Protein AF-A0A7V5XC71-F1 (afdb_monomer)

Foldseek 3Di:
DPAQEAEDEDPDDDPVVVVQVVCVVVVHHYDHDPDPVVVVPHDDD

Sequence (45 aa):
MSDRGVAIIDAGGANIASLRFALARLGHDAELTTDPDSIRTASHV

Solvent-accessible surface area (backbone atoms only — not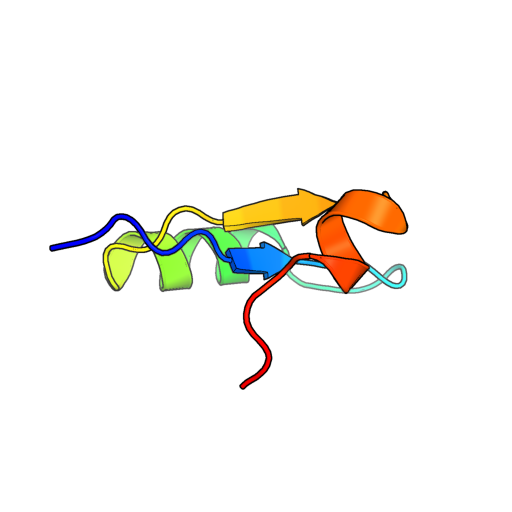 comparable to full-atom values): 3035 Å² total; per-residue (Å²): 129,84,84,59,72,38,84,40,70,78,90,83,85,70,66,59,71,62,51,44,52,54,37,46,75,74,73,27,56,63,48,81,49,84,53,68,65,64,62,70,69,49,85,84,131

Structure (mmCIF, N/CA/C/O backbone):
data_AF-A0A7V5XC71-F1
#
_entry.id   AF-A0A7V5XC71-F1
#
loop_
_atom_site.group_PDB
_atom_site.id
_atom_site.type_symbol
_atom_site.label_atom_id
_atom_site.label_alt_id
_atom_site.l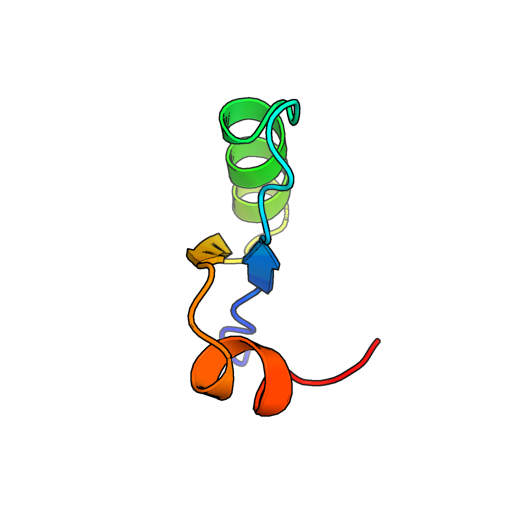abel_comp_id
_atom_site.label_asym_id
_atom_site.label_entity_id
_atom_site.label_seq_id
_atom_site.pdbx_PDB_ins_code
_atom_site.Cartn_x
_atom_site.Cartn_y
_atom_site.Cartn_z
_atom_site.occupancy
_atom_site.B_iso_or_equiv
_atom_site.auth_seq_id
_atom_site.auth_comp_id
_atom_site.auth_asym_id
_atom_site.auth_atom_id
_atom_site.pdbx_PDB_model_num
ATOM 1 N N . MET A 1 1 ? -13.681 1.214 13.722 1.00 45.97 1 MET A N 1
ATOM 2 C CA . MET A 1 1 ? -13.170 1.540 12.376 1.00 45.97 1 MET A CA 1
ATOM 3 C C . MET A 1 1 ? -12.574 0.265 11.837 1.00 45.97 1 MET A C 1
ATOM 5 O O . MET A 1 1 ? -11.658 -0.237 12.470 1.00 45.97 1 MET A O 1
ATOM 9 N N . SER A 1 2 ? -13.162 -0.324 10.797 1.00 52.16 2 SER A N 1
ATOM 10 C CA . SER A 1 2 ? -12.603 -1.537 10.197 1.00 52.16 2 SER A CA 1
ATOM 11 C C . SER A 1 2 ? -11.212 -1.212 9.671 1.00 52.16 2 SER A C 1
ATOM 13 O O . SER A 1 2 ? -11.063 -0.260 8.906 1.00 52.16 2 SER A O 1
ATOM 15 N N . ASP A 1 3 ? -10.222 -1.959 10.142 1.00 57.91 3 ASP A N 1
ATOM 16 C CA . ASP A 1 3 ? -8.838 -1.859 9.706 1.00 57.91 3 ASP A CA 1
ATOM 17 C C . ASP A 1 3 ? -8.790 -2.187 8.210 1.00 57.91 3 ASP A C 1
ATOM 19 O O . ASP A 1 3 ? -9.075 -3.312 7.792 1.00 57.91 3 ASP A O 1
ATOM 23 N N . ARG A 1 4 ? -8.613 -1.159 7.378 1.00 69.56 4 ARG A N 1
ATOM 24 C CA . ARG A 1 4 ? -8.704 -1.284 5.921 1.00 69.56 4 ARG A CA 1
ATOM 25 C C . ARG A 1 4 ? -7.282 -1.300 5.389 1.00 69.56 4 ARG A C 1
ATOM 27 O O . ARG A 1 4 ? -6.712 -0.237 5.141 1.00 69.56 4 ARG A O 1
ATOM 34 N N . GLY A 1 5 ? -6.730 -2.508 5.307 1.00 83.62 5 GLY A N 1
ATOM 35 C CA . GLY A 1 5 ? -5.385 -2.763 4.806 1.00 83.62 5 GLY A CA 1
ATOM 36 C C . GLY A 1 5 ? -5.228 -2.313 3.354 1.00 83.62 5 GLY A C 1
ATOM 37 O O . GLY A 1 5 ? -6.130 -2.494 2.531 1.00 83.62 5 GLY A O 1
ATOM 38 N N . VAL A 1 6 ? -4.088 -1.699 3.051 1.00 91.44 6 VAL A N 1
ATOM 39 C CA . VAL A 1 6 ? -3.727 -1.201 1.721 1.00 91.44 6 VAL A CA 1
ATOM 40 C C . VAL A 1 6 ? -2.655 -2.105 1.128 1.00 91.44 6 VAL A C 1
ATOM 42 O O . VAL A 1 6 ? -1.567 -2.223 1.682 1.00 91.44 6 VAL A O 1
ATOM 45 N N . ALA A 1 7 ? -2.932 -2.706 -0.026 1.00 92.69 7 ALA A N 1
ATOM 46 C CA . ALA A 1 7 ? -1.914 -3.409 -0.795 1.00 92.69 7 ALA A CA 1
ATOM 47 C C . ALA A 1 7 ? -1.097 -2.402 -1.623 1.00 92.69 7 ALA A C 1
ATOM 49 O O . ALA A 1 7 ? -1.641 -1.635 -2.418 1.00 92.69 7 ALA A O 1
ATOM 50 N N . ILE A 1 8 ? 0.218 -2.413 -1.443 1.00 92.38 8 ILE A N 1
ATOM 51 C CA . ILE A 1 8 ? 1.195 -1.697 -2.259 1.00 92.38 8 ILE A CA 1
ATOM 52 C C . ILE A 1 8 ? 1.849 -2.715 -3.187 1.00 92.38 8 ILE A C 1
ATOM 54 O O . ILE A 1 8 ? 2.403 -3.710 -2.726 1.00 92.38 8 ILE A O 1
ATOM 58 N N . ILE A 1 9 ? 1.836 -2.431 -4.485 1.00 92.19 9 ILE A N 1
ATOM 59 C CA . ILE A 1 9 ? 2.514 -3.233 -5.505 1.00 92.19 9 ILE A CA 1
ATOM 60 C C . ILE A 1 9 ? 3.723 -2.427 -5.980 1.00 92.19 9 ILE A C 1
ATOM 62 O O . ILE A 1 9 ? 3.556 -1.333 -6.521 1.00 92.19 9 ILE A O 1
ATOM 66 N N . ASP A 1 10 ? 4.937 -2.933 -5.761 1.00 87.12 10 ASP A N 1
ATOM 67 C CA . ASP A 1 10 ? 6.152 -2.295 -6.282 1.00 87.12 10 ASP A CA 1
ATOM 68 C C . ASP A 1 10 ? 6.483 -2.827 -7.680 1.00 87.12 10 ASP A C 1
ATOM 70 O O . ASP A 1 10 ? 6.638 -4.029 -7.883 1.00 87.12 10 ASP A O 1
ATOM 74 N N . ALA A 1 11 ? 6.609 -1.910 -8.638 1.00 82.88 11 ALA A N 1
ATOM 75 C CA . ALA A 1 11 ? 6.996 -2.190 -10.019 1.00 82.88 11 ALA A CA 1
ATOM 76 C C . ALA A 1 11 ? 8.485 -1.892 -10.304 1.00 82.88 11 ALA A C 1
ATOM 78 O O . ALA A 1 11 ? 8.891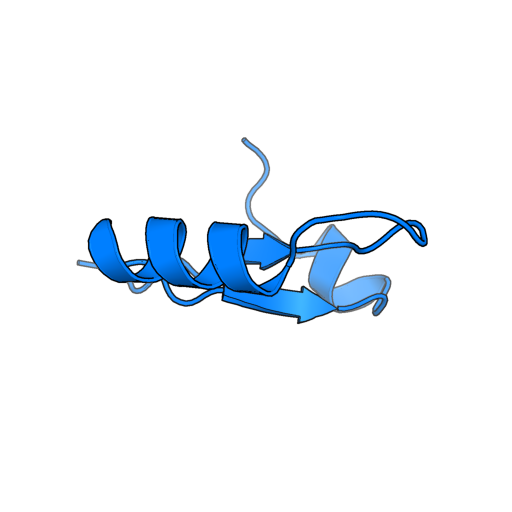 -1.869 -11.466 1.00 82.88 11 ALA A O 1
ATOM 79 N N . GLY A 1 12 ? 9.303 -1.666 -9.267 1.00 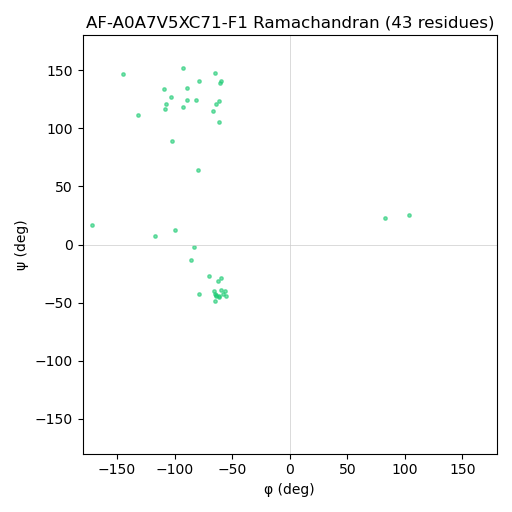75.88 12 GLY A N 1
ATOM 80 C CA . GLY A 1 12 ? 10.763 -1.547 -9.369 1.00 75.88 12 GLY A CA 1
ATOM 81 C C . GLY A 1 12 ? 11.314 -0.120 -9.295 1.00 75.88 12 GLY A C 1
ATOM 82 O O . GLY A 1 12 ? 12.387 0.143 -9.834 1.00 75.88 12 GLY A O 1
ATOM 83 N N . GLY A 1 13 ? 10.607 0.816 -8.652 1.00 73.62 13 GLY A N 1
ATOM 84 C CA . GLY A 1 13 ? 11.058 2.217 -8.601 1.00 73.62 13 GLY A CA 1
ATOM 85 C C . GLY A 1 13 ? 10.280 3.152 -7.678 1.00 73.62 13 GLY A C 1
ATOM 86 O O . GLY A 1 13 ? 10.363 4.369 -7.838 1.00 73.62 13 GLY A O 1
ATOM 87 N N . ALA A 1 14 ? 9.492 2.620 -6.743 1.00 77.69 14 ALA A N 1
ATOM 88 C CA . ALA A 1 14 ? 8.644 3.437 -5.883 1.00 77.69 14 ALA A CA 1
ATOM 89 C C . ALA A 1 14 ? 9.319 3.821 -4.554 1.00 77.69 14 ALA A C 1
ATOM 91 O O . ALA A 1 14 ? 10.113 3.080 -3.976 1.00 77.69 14 ALA A O 1
ATOM 92 N N . ASN A 1 15 ? 8.913 4.965 -3.998 1.00 89.44 15 ASN A N 1
ATOM 93 C CA . ASN A 1 15 ? 9.306 5.411 -2.658 1.00 89.44 15 ASN A CA 1
ATOM 94 C C . ASN A 1 15 ? 8.464 4.699 -1.580 1.00 89.44 15 ASN A C 1
ATOM 96 O O . ASN A 1 15 ? 7.688 5.335 -0.860 1.00 89.44 15 ASN A O 1
ATOM 100 N N . ILE A 1 16 ? 8.592 3.371 -1.477 1.00 92.38 16 ILE A N 1
ATOM 101 C CA . ILE A 1 16 ? 7.735 2.518 -0.628 1.00 92.38 16 ILE A CA 1
ATOM 102 C C . ILE A 1 16 ? 7.738 2.963 0.837 1.00 92.38 16 ILE A C 1
ATOM 104 O O . ILE A 1 16 ? 6.689 2.997 1.478 1.00 92.38 16 ILE A O 1
ATOM 108 N N . ALA A 1 17 ? 8.897 3.365 1.359 1.00 92.12 17 ALA A N 1
ATOM 109 C CA . ALA A 1 17 ? 9.007 3.857 2.729 1.00 92.12 17 ALA A CA 1
ATOM 110 C C . ALA A 1 17 ? 8.151 5.115 2.965 1.00 92.12 17 ALA A C 1
ATOM 112 O O . ALA A 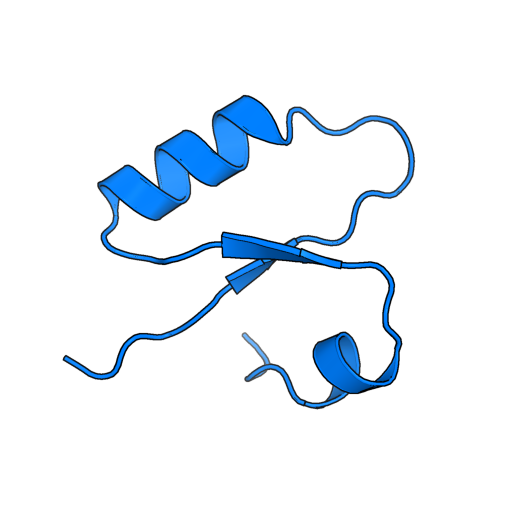1 17 ? 7.428 5.193 3.958 1.00 92.12 17 ALA A O 1
ATOM 113 N N . SER A 1 18 ? 8.180 6.074 2.034 1.00 93.75 18 SER A N 1
ATOM 114 C CA . SER A 1 18 ? 7.373 7.297 2.115 1.00 93.75 18 SER A CA 1
ATOM 115 C C . SER A 1 18 ? 5.878 6.999 2.018 1.00 93.75 18 SER A C 1
ATOM 117 O O . SER A 1 18 ? 5.089 7.589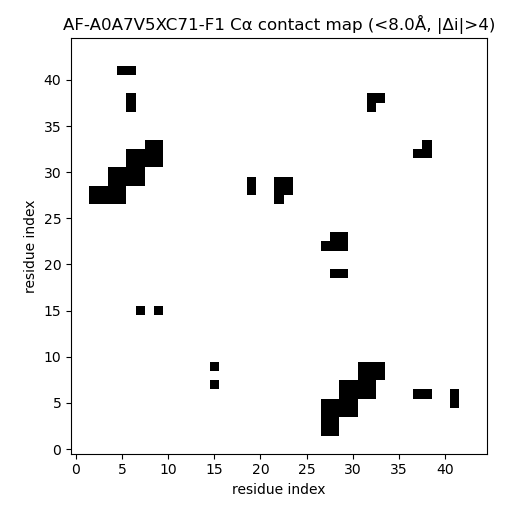 2.755 1.00 93.75 18 SER A O 1
ATOM 119 N N . LEU A 1 19 ? 5.489 6.062 1.150 1.00 92.69 19 LEU A N 1
ATOM 120 C CA . LEU A 1 19 ? 4.094 5.656 0.989 1.00 92.69 19 LEU A CA 1
ATOM 121 C C . LEU A 1 19 ? 3.553 4.980 2.255 1.00 92.69 19 LEU A C 1
ATOM 123 O O . LEU A 1 19 ? 2.512 5.387 2.767 1.00 92.69 19 LEU A O 1
ATOM 127 N N . ARG A 1 20 ? 4.290 4.010 2.810 1.00 92.81 20 ARG A N 1
ATOM 128 C CA . ARG A 1 20 ? 3.932 3.359 4.079 1.00 92.81 20 ARG A CA 1
ATOM 129 C C . ARG A 1 20 ? 3.809 4.364 5.220 1.00 92.81 20 ARG A C 1
ATOM 131 O O . ARG A 1 20 ? 2.851 4.306 5.983 1.00 92.81 20 ARG A O 1
ATOM 138 N N . PHE A 1 21 ? 4.738 5.317 5.308 1.00 93.62 21 PHE A N 1
ATOM 139 C CA . PHE A 1 21 ? 4.687 6.372 6.319 1.00 93.62 21 PHE A CA 1
ATOM 140 C C . PHE A 1 21 ? 3.427 7.243 6.192 1.00 93.62 21 PHE A C 1
ATOM 142 O O . PHE A 1 21 ? 2.757 7.516 7.190 1.00 93.62 21 PHE A O 1
ATOM 149 N N . ALA A 1 22 ? 3.079 7.661 4.972 1.00 94.56 22 ALA A N 1
ATOM 150 C CA . ALA A 1 22 ? 1.881 8.458 4.723 1.00 94.56 22 ALA A CA 1
ATOM 151 C C . ALA A 1 22 ? 0.593 7.688 5.063 1.00 94.56 22 ALA A C 1
ATOM 153 O O . ALA A 1 22 ? -0.291 8.239 5.716 1.00 94.56 22 ALA A O 1
ATOM 154 N N . LEU A 1 23 ? 0.504 6.412 4.680 1.00 93.12 23 LEU A N 1
ATOM 155 C CA . LEU A 1 23 ? -0.651 5.558 4.975 1.00 93.12 23 LEU A CA 1
ATOM 156 C C . LEU A 1 23 ? -0.815 5.320 6.482 1.00 93.12 23 LEU A C 1
ATOM 158 O O . LEU A 1 23 ? -1.911 5.512 7.010 1.00 93.12 23 LEU A O 1
ATOM 162 N N . ALA A 1 24 ? 0.280 5.059 7.200 1.00 92.81 24 ALA A N 1
ATOM 163 C CA . ALA A 1 24 ? 0.258 4.935 8.656 1.00 92.81 24 ALA A CA 1
ATOM 164 C C . ALA A 1 24 ? -0.234 6.225 9.341 1.00 92.81 24 ALA A C 1
ATOM 166 O O . ALA A 1 24 ? -1.018 6.172 10.288 1.00 92.81 24 ALA A O 1
ATOM 167 N N . ARG A 1 25 ? 0.161 7.406 8.837 1.00 94.75 25 ARG A N 1
ATOM 168 C CA . ARG A 1 25 ? -0.316 8.713 9.336 1.00 94.75 25 ARG A CA 1
ATOM 169 C C . ARG A 1 25 ? -1.828 8.894 9.150 1.00 94.75 25 ARG A C 1
ATOM 171 O O . ARG A 1 25 ? -2.453 9.580 9.957 1.00 94.75 25 ARG A O 1
ATOM 178 N N . LEU A 1 26 ? -2.391 8.296 8.102 1.00 93.25 26 LEU A N 1
ATOM 179 C CA . LEU A 1 26 ? -3.827 8.282 7.814 1.00 93.25 26 LEU A CA 1
ATOM 180 C C . LEU A 1 26 ? -4.581 7.181 8.580 1.00 93.25 26 LEU A C 1
ATOM 182 O O . LEU A 1 26 ? -5.803 7.117 8.488 1.00 93.25 26 LEU A O 1
ATOM 186 N N . GLY A 1 27 ? -3.878 6.349 9.357 1.00 93.06 27 GLY A N 1
ATOM 187 C CA . GLY A 1 27 ? -4.471 5.259 10.132 1.00 93.06 27 GLY A CA 1
ATOM 188 C C . GLY A 1 27 ? -4.714 3.982 9.327 1.00 93.06 27 GLY A C 1
ATOM 189 O O . GLY A 1 27 ? -5.575 3.196 9.710 1.00 93.06 27 GLY A O 1
ATOM 190 N N . HIS A 1 28 ? -3.984 3.787 8.226 1.00 91.81 28 HIS A N 1
ATOM 191 C CA . HIS A 1 28 ? -4.038 2.579 7.406 1.00 91.81 28 HIS A CA 1
ATOM 192 C C . HIS A 1 28 ? -2.758 1.759 7.549 1.00 91.81 28 HIS A C 1
ATOM 194 O O . HIS A 1 28 ? -1.658 2.302 7.421 1.00 91.81 28 HIS A O 1
ATOM 200 N N . ASP A 1 29 ? -2.907 0.450 7.743 1.00 89.44 29 ASP A N 1
ATOM 201 C CA . ASP A 1 29 ? -1.805 -0.490 7.557 1.00 89.44 29 ASP A CA 1
ATOM 202 C C . ASP A 1 29 ? -1.600 -0.782 6.066 1.00 89.44 29 ASP A C 1
ATOM 204 O O . ASP A 1 29 ? -2.560 -0.864 5.293 1.00 89.44 29 ASP A O 1
ATOM 208 N N . ALA A 1 30 ? -0.342 -0.893 5.650 1.00 91.44 30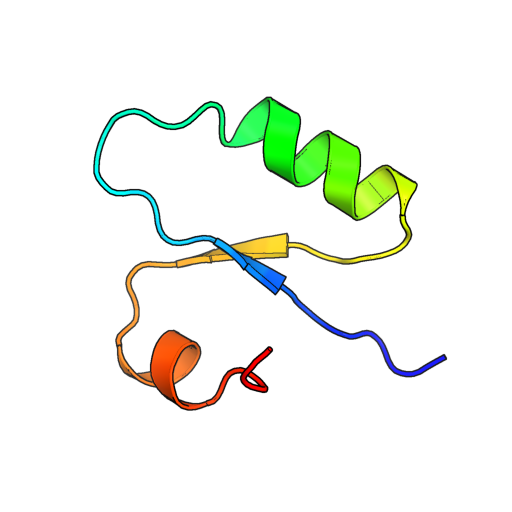 ALA A N 1
ATOM 209 C CA . ALA A 1 30 ? 0.031 -1.001 4.250 1.00 91.44 30 ALA A CA 1
ATOM 210 C C . ALA A 1 30 ? 1.025 -2.140 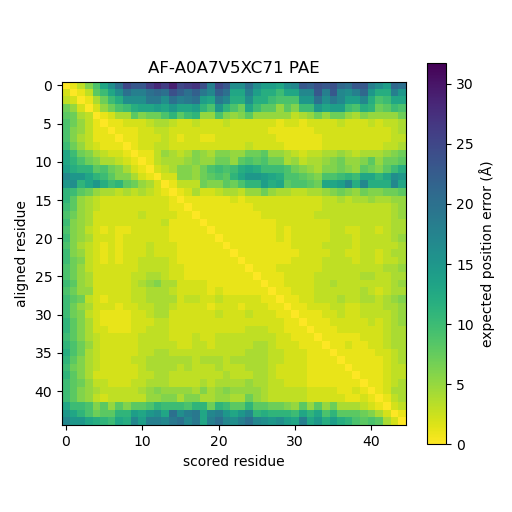4.013 1.00 91.44 30 ALA A C 1
ATOM 212 O O . ALA A 1 30 ? 2.205 -2.066 4.375 1.00 91.44 30 ALA A O 1
ATOM 213 N N . GLU A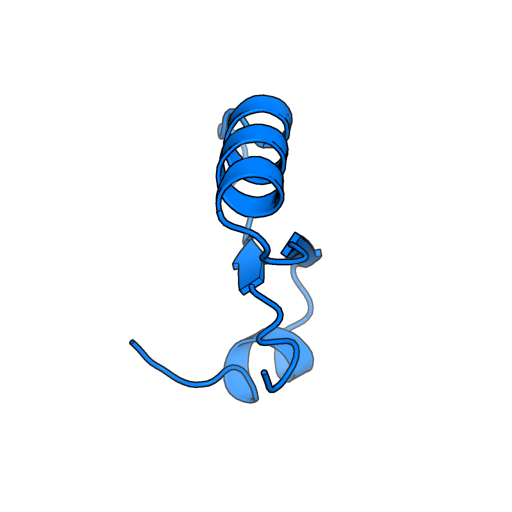 1 31 ? 0.556 -3.172 3.325 1.00 91.56 31 GLU A N 1
ATOM 214 C CA . GLU A 1 31 ? 1.340 -4.343 2.967 1.00 91.56 31 GLU A CA 1
ATOM 215 C C . GLU A 1 31 ? 2.028 -4.121 1.617 1.00 91.56 31 GLU A C 1
ATOM 217 O O . GLU A 1 31 ? 1.412 -3.651 0.670 1.00 91.56 31 GLU A O 1
ATOM 222 N N . LEU A 1 32 ? 3.315 -4.463 1.507 1.00 92.31 32 LEU A N 1
ATOM 223 C CA . LEU A 1 32 ? 3.990 -4.520 0.205 1.00 92.31 32 LEU A CA 1
ATOM 224 C C . LEU A 1 32 ? 3.865 -5.952 -0.295 1.00 92.31 32 LEU A C 1
ATOM 226 O O . LEU A 1 32 ? 4.392 -6.851 0.359 1.00 92.31 32 LEU A O 1
ATOM 230 N N . THR A 1 33 ? 3.213 -6.153 -1.433 1.00 90.81 33 THR A N 1
ATOM 231 C CA . THR A 1 33 ? 2.952 -7.488 -1.959 1.00 90.81 33 THR A CA 1
ATOM 232 C C . THR A 1 33 ? 3.017 -7.528 -3.482 1.00 90.81 33 THR A C 1
ATOM 234 O O . THR A 1 33 ? 2.685 -6.571 -4.179 1.00 90.81 33 THR A O 1
ATOM 237 N N . THR A 1 34 ? 3.468 -8.666 -3.998 1.00 90.56 34 THR A N 1
ATOM 238 C CA . THR A 1 34 ? 3.326 -9.059 -5.407 1.00 90.56 34 THR A CA 1
ATOM 239 C C . THR A 1 34 ? 2.469 -10.319 -5.541 1.00 90.56 34 THR A C 1
ATOM 241 O O . THR A 1 34 ? 2.351 -10.856 -6.640 1.00 90.56 34 THR A O 1
ATOM 244 N N . ASP A 1 35 ? 1.863 -10.782 -4.437 1.00 91.38 35 ASP A N 1
ATOM 245 C CA . ASP A 1 35 ? 0.983 -11.944 -4.423 1.00 91.38 35 ASP A CA 1
ATOM 246 C C . ASP A 1 35 ? -0.298 -11.644 -5.220 1.00 91.38 35 ASP A C 1
ATOM 248 O O . ASP A 1 35 ? -1.093 -10.783 -4.821 1.00 91.38 35 ASP A O 1
ATOM 252 N N . PRO A 1 36 ? -0.531 -12.351 -6.339 1.00 91.12 36 PRO A N 1
ATOM 253 C CA . PRO A 1 36 ? -1.701 -12.127 -7.169 1.00 91.12 36 PRO A CA 1
ATOM 254 C C . PRO A 1 36 ? -3.029 -12.344 -6.434 1.00 91.12 36 PRO A C 1
ATOM 256 O O . PRO A 1 36 ? -4.022 -11.712 -6.799 1.00 91.12 36 PRO A O 1
ATOM 259 N N . ASP A 1 37 ? -3.074 -13.218 -5.429 1.00 91.31 37 ASP A N 1
ATOM 260 C CA . ASP A 1 37 ? -4.313 -13.524 -4.709 1.00 91.31 37 ASP A CA 1
ATOM 261 C C . ASP A 1 37 ? -4.650 -12.435 -3.682 1.00 91.31 37 ASP A C 1
ATOM 263 O O . ASP A 1 37 ? -5.788 -11.948 -3.654 1.00 91.31 37 ASP A O 1
ATOM 267 N N . SER A 1 38 ? -3.656 -11.948 -2.932 1.00 88.12 38 SER A N 1
ATOM 268 C CA . SER A 1 38 ? -3.789 -10.743 -2.096 1.00 88.12 38 SER A CA 1
ATOM 269 C C . SER A 1 38 ? -4.252 -9.524 -2.912 1.00 88.12 38 SER A C 1
ATOM 271 O O . SER A 1 38 ? -5.203 -8.833 -2.542 1.00 88.12 38 SER A O 1
ATOM 273 N N . ILE A 1 39 ? -3.675 -9.311 -4.100 1.00 89.62 39 ILE A N 1
ATOM 274 C CA . ILE A 1 39 ? -4.037 -8.177 -4.967 1.00 89.62 39 ILE A CA 1
ATOM 275 C C . ILE A 1 39 ? -5.492 -8.267 -5.453 1.00 89.62 39 ILE A C 1
ATOM 277 O O . ILE A 1 39 ? -6.215 -7.272 -5.425 1.00 89.62 39 ILE A O 1
ATOM 281 N N . ARG A 1 40 ? -5.948 -9.447 -5.892 1.00 88.81 40 ARG A N 1
ATOM 282 C CA . ARG A 1 40 ? -7.320 -9.632 -6.411 1.00 88.81 40 ARG A CA 1
ATOM 283 C C . ARG A 1 40 ? -8.398 -9.536 -5.334 1.00 88.81 40 ARG A C 1
ATOM 285 O O . ARG A 1 40 ? -9.540 -9.213 -5.654 1.00 88.81 40 ARG A O 1
ATOM 292 N N . THR A 1 41 ? -8.058 -9.856 -4.087 1.00 87.50 41 THR A N 1
ATOM 293 C CA . THR A 1 41 ? -8.998 -9.833 -2.955 1.00 87.50 41 THR A CA 1
ATOM 294 C C . THR A 1 41 ? -9.118 -8.459 -2.295 1.00 87.50 41 THR A C 1
ATOM 296 O O . THR A 1 41 ? -10.071 -8.228 -1.546 1.00 87.50 41 THR A O 1
ATOM 299 N N . ALA A 1 42 ? -8.215 -7.522 -2.600 1.00 86.31 42 ALA A N 1
ATOM 300 C CA . ALA A 1 42 ? -8.291 -6.153 -2.109 1.00 86.31 42 ALA A CA 1
ATOM 301 C C . ALA A 1 42 ? -9.589 -5.450 -2.556 1.00 86.31 42 ALA A C 1
ATOM 303 O O . ALA A 1 42 ? -10.060 -5.593 -3.692 1.00 86.31 42 ALA A O 1
ATOM 304 N N . SER A 1 43 ? -10.179 -4.643 -1.661 1.00 81.56 43 SER A N 1
ATOM 305 C CA . SER A 1 43 ? -11.334 -3.824 -2.040 1.00 81.56 43 SER A CA 1
ATOM 306 C C . SER A 1 43 ? -10.888 -2.816 -3.091 1.00 81.56 43 SER A C 1
ATOM 308 O O . SER A 1 43 ? -9.982 -2.026 -2.829 1.00 81.56 43 SER A O 1
ATOM 310 N N . HIS A 1 44 ? -11.515 -2.858 -4.262 1.00 69.88 44 HIS A N 1
ATOM 311 C CA . HIS A 1 44 ? -11.206 -1.953 -5.359 1.00 69.88 44 HIS A CA 1
ATOM 312 C C . HIS A 1 44 ? -11.577 -0.519 -4.940 1.00 69.88 44 HIS A C 1
ATOM 314 O O . HIS A 1 44 ? -12.506 -0.334 -4.144 1.00 69.88 44 HIS A O 1
ATOM 320 N N . VAL A 1 45 ? -10.834 0.471 -5.437 1.00 61.91 45 VAL A N 1
ATOM 321 C CA . VAL A 1 45 ? -11.089 1.903 -5.197 1.00 61.91 45 VAL A CA 1
ATOM 322 C C . VAL A 1 45 ? -11.805 2.498 -6.396 1.00 61.91 45 VAL A C 1
ATOM 324 O O . VAL A 1 45 ? -11.345 2.225 -7.527 1.00 61.91 45 VAL A O 1
#

pLDDT: mean 85.53, std 11.64, range [45.97, 94.75]

Nearest PDB structures (foldseek):
  8oy0-assembly1_D  TM=6.284E-01  e=1.354E+00  Acinetobacter baumannii ATCC 17978
  8oy0-assembly1_B  TM=6.295E-01  e=1.562E+00  Acinetobacter baumannii ATCC 17978
  8oy0-assembly1_A  TM=6.260E-01  e=1.454E+00  Acinetobacter baumannii ATCC 17978
  8oy0-assembly1_C  TM=6.277E-01  e=1.454E+00  Acinetobacter baumannii ATCC 17978
  1ryx-assembly1_A  TM=4.922E-01  e=5.234E+00  Gallus gallus

Secondary structure (DSSP, 8-state):
-----EEE---S---HHHHHHHHHHTT--EEE---HHHHHHSPP-

Radius of gyration: 10.76 Å; Cα contacts (8 Å, |Δi|>4): 42; chains: 1; bounding box: 24×22×22 Å

Mean predicted aligned error: 4.84 Å